Protein AF-A0A2G6LGW5-F1 (afdb_monomer_lite)

Sequence (133 aa):
MPYITSMFMPRAMDDRPQIVPEGYSNLSLTGQFVEMHNDVVFTVETSVRTARIAVCQLLDFNKQVPDIVPTQYDIRHLLRAGNAMNDGNGFIGEGLLRKLLAGTYYENILPPRDEADENKADSFHQFTQQISK

Secondary structure (DSSP, 8-state):
-TTTTGGGS---TTSS-BSS-TT-SS----STTSB-SS--SSSHHHHHHHHHHHHHHHTT-S-PPP-S--GGG-HHHHHHHHHHTTTTS--TTHHHHHHHHTTSGGGGGSPP--HHHHHHHHHHHHHHHHHT-

Radius of gyration: 24.08 Å; chains: 1; bounding box: 57×39×62 Å

Foldseek 3Di:
DVCLCVLVPDDDPPQAAAQQHPPDLDDGDAASRHDDPPDHHPDPVRRVQSVVVNCCVNVVPPDDRDDPDVLVPDLLSVQVVQCVVVVNLGHPCLVVVCVVCPPHPCNVSHDDHDPVNVVVVVVVVVVVVVVVD

pLDDT: mean 88.3, std 12.96, range [44.94, 98.06]

Structure (mmCIF, N/CA/C/O backbone):
data_AF-A0A2G6LGW5-F1
#
_entry.id   AF-A0A2G6LGW5-F1
#
loop_
_atom_site.group_PDB
_atom_site.id
_atom_site.type_symbol
_atom_site.label_atom_id
_atom_site.label_alt_id
_atom_site.label_comp_id
_atom_site.label_asym_id
_atom_site.label_entity_id
_atom_site.label_seq_id
_atom_site.pdbx_PDB_ins_code
_atom_site.Cartn_x
_atom_site.Cartn_y
_atom_site.Cartn_z
_atom_site.occupancy
_atom_site.B_iso_or_equiv
_atom_site.auth_seq_id
_atom_site.auth_comp_id
_atom_site.auth_asym_id
_atom_site.auth_atom_id
_atom_site.pdbx_PDB_model_num
ATOM 1 N N . MET A 1 1 ? 18.348 18.058 -3.227 1.00 90.88 1 MET A N 1
ATOM 2 C CA . MET A 1 1 ? 17.907 17.050 -4.218 1.00 90.88 1 MET A CA 1
ATOM 3 C C . MET A 1 1 ? 16.697 17.605 -4.962 1.00 90.88 1 MET A C 1
ATOM 5 O O . MET A 1 1 ? 15.663 17.745 -4.323 1.00 90.88 1 MET A O 1
ATOM 9 N N . PRO A 1 2 ? 16.804 17.969 -6.251 1.00 96.75 2 PRO A N 1
ATOM 10 C CA . PRO A 1 2 ? 15.723 18.655 -6.975 1.00 96.75 2 PRO A CA 1
ATOM 11 C C . PRO A 1 2 ? 14.477 17.790 -7.246 1.00 96.75 2 PRO A C 1
ATOM 13 O O . PRO A 1 2 ? 13.400 18.339 -7.430 1.00 96.75 2 PRO A O 1
ATOM 16 N N . TYR A 1 3 ? 14.597 16.456 -7.228 1.00 97.31 3 TYR A N 1
ATOM 17 C CA . TYR A 1 3 ? 13.516 15.522 -7.591 1.00 97.31 3 TYR A CA 1
ATOM 18 C C . TYR A 1 3 ? 13.097 14.580 -6.457 1.00 97.31 3 TYR A C 1
ATOM 20 O O . TYR A 1 3 ? 12.533 13.523 -6.707 1.00 97.31 3 TYR A O 1
ATOM 28 N N . ILE A 1 4 ? 13.386 14.916 -5.199 1.00 97.75 4 ILE A N 1
ATOM 29 C CA . ILE A 1 4 ? 13.140 13.987 -4.083 1.00 97.75 4 ILE A CA 1
ATOM 30 C C . ILE A 1 4 ? 11.653 13.629 -3.906 1.00 97.75 4 ILE A C 1
ATOM 32 O O . ILE A 1 4 ? 11.339 12.507 -3.533 1.00 97.75 4 ILE A O 1
ATOM 36 N N . THR A 1 5 ? 10.735 14.544 -4.224 1.00 97.75 5 THR A N 1
ATOM 37 C CA . THR A 1 5 ? 9.277 14.347 -4.121 1.00 97.75 5 THR A CA 1
ATOM 38 C C . THR A 1 5 ? 8.595 14.107 -5.468 1.00 97.75 5 THR A C 1
ATOM 40 O O . THR A 1 5 ? 7.369 14.046 -5.521 1.00 97.75 5 THR A O 1
ATOM 43 N N . SER A 1 6 ? 9.340 13.957 -6.571 1.00 98.06 6 SER A N 1
ATOM 44 C CA . SER A 1 6 ? 8.735 13.879 -7.913 1.00 98.06 6 SER A CA 1
ATOM 45 C C . SER A 1 6 ? 7.792 12.681 -8.083 1.00 98.06 6 SER A C 1
ATOM 47 O O . SER A 1 6 ? 6.812 12.769 -8.814 1.00 98.06 6 SER A O 1
ATOM 49 N N . MET A 1 7 ? 8.020 11.588 -7.353 1.00 96.75 7 MET A N 1
ATOM 50 C CA . MET A 1 7 ? 7.144 10.409 -7.340 1.00 96.75 7 MET A CA 1
ATOM 51 C C . MET A 1 7 ? 5.763 10.639 -6.696 1.00 96.75 7 MET A C 1
ATOM 53 O O . MET A 1 7 ? 4.888 9.787 -6.842 1.00 96.75 7 MET A O 1
ATOM 57 N N . PHE A 1 8 ? 5.553 11.763 -6.003 1.00 97.69 8 PHE A N 1
ATOM 58 C CA . PHE A 1 8 ? 4.268 12.152 -5.404 1.00 97.69 8 PHE A CA 1
ATOM 59 C C . PHE A 1 8 ? 3.514 13.217 -6.205 1.00 97.69 8 PHE A C 1
ATOM 61 O O . PHE A 1 8 ? 2.460 13.675 -5.767 1.00 97.69 8 PHE A O 1
ATOM 68 N N . MET A 1 9 ? 4.033 13.629 -7.363 1.00 97.94 9 MET A N 1
ATOM 69 C CA . MET A 1 9 ? 3.300 14.544 -8.234 1.00 97.94 9 MET A CA 1
ATOM 70 C C . MET A 1 9 ? 1.969 13.912 -8.676 1.00 97.94 9 MET A C 1
ATOM 72 O O . MET A 1 9 ? 1.917 12.690 -8.865 1.00 97.94 9 MET A O 1
ATOM 76 N N . PRO A 1 10 ? 0.900 14.718 -8.844 1.00 97.81 10 PRO A N 1
ATOM 77 C CA . PRO A 1 10 ? -0.354 14.246 -9.417 1.00 97.81 10 PRO A CA 1
ATOM 78 C C . PRO A 1 10 ? -0.103 13.511 -10.731 1.00 97.81 10 PRO A C 1
ATOM 80 O O . PRO A 1 10 ? 0.747 13.926 -11.518 1.00 97.81 10 PRO A O 1
ATOM 83 N N . ARG A 1 11 ? -0.843 12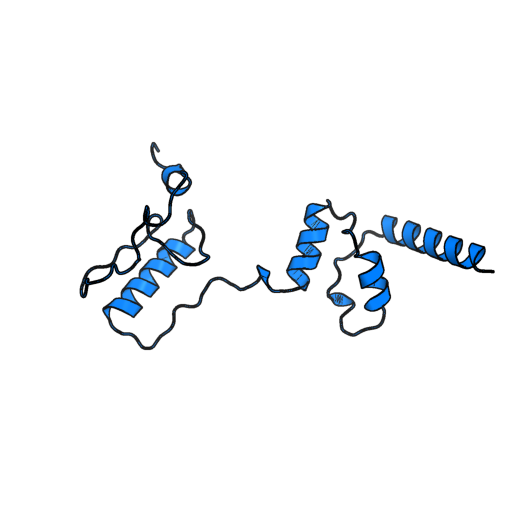.425 -10.944 1.00 97.00 11 ARG A N 1
ATOM 84 C CA . ARG A 1 11 ? -0.707 11.567 -12.119 1.00 97.00 11 ARG A CA 1
ATOM 85 C C . ARG A 1 11 ? -2.076 11.160 -12.650 1.00 97.00 11 ARG A C 1
ATOM 87 O O . ARG A 1 11 ? -3.017 11.017 -11.866 1.00 97.00 11 ARG A O 1
ATOM 94 N N . ALA A 1 12 ? -2.168 10.954 -13.952 1.00 96.94 12 ALA A N 1
ATOM 95 C CA . ALA A 1 12 ? -3.270 10.279 -14.617 1.00 96.94 12 ALA A CA 1
ATOM 96 C C . ALA A 1 12 ? -2.979 8.774 -14.756 1.00 96.94 12 ALA A C 1
ATOM 98 O O . ALA A 1 12 ? -1.876 8.303 -14.461 1.00 96.94 12 ALA A O 1
ATOM 99 N N . MET A 1 13 ? -3.981 8.008 -15.200 1.00 94.25 13 MET A N 1
ATOM 100 C CA . MET A 1 13 ? -3.710 6.655 -15.690 1.00 94.25 13 MET A CA 1
ATOM 101 C C . MET A 1 13 ? -2.743 6.741 -16.877 1.00 94.25 13 MET A C 1
ATOM 103 O O . MET A 1 13 ? -2.800 7.699 -17.643 1.00 94.25 13 MET A O 1
ATOM 107 N N . ASP A 1 14 ? -1.845 5.765 -16.986 1.00 93.19 14 ASP A N 1
ATOM 108 C CA . ASP A 1 14 ? -0.814 5.650 -18.031 1.00 93.19 14 ASP A CA 1
ATOM 109 C C . ASP A 1 14 ? 0.347 6.664 -17.987 1.00 93.19 14 ASP A C 1
ATOM 111 O O . ASP A 1 14 ? 1.309 6.515 -18.740 1.00 93.19 14 ASP A O 1
ATOM 115 N N . ASP A 1 15 ? 0.366 7.614 -17.042 1.00 97.06 15 ASP A N 1
ATOM 116 C CA . ASP A 1 15 ? 1.553 8.460 -16.787 1.00 97.06 15 ASP A CA 1
ATOM 117 C C . ASP A 1 15 ? 2.777 7.639 -16.339 1.00 97.06 15 ASP A C 1
ATOM 119 O O . ASP A 1 15 ? 3.922 8.095 -16.413 1.00 97.06 15 ASP A O 1
ATOM 123 N N . ARG A 1 16 ? 2.536 6.423 -15.837 1.00 97.44 16 ARG A N 1
ATOM 124 C CA . ARG A 1 16 ? 3.559 5.446 -15.473 1.00 97.44 16 ARG A CA 1
ATOM 125 C C . ARG A 1 16 ? 3.403 4.205 -16.346 1.00 97.44 16 ARG A C 1
ATOM 127 O O . ARG A 1 16 ? 2.300 3.670 -16.438 1.00 97.44 16 ARG A O 1
ATOM 134 N N . PRO A 1 17 ? 4.488 3.706 -16.955 1.00 96.44 17 PRO A N 1
ATOM 135 C CA . PRO A 1 17 ? 4.430 2.485 -17.739 1.00 96.44 17 PRO A CA 1
ATOM 136 C C . PRO A 1 17 ? 4.267 1.258 -16.838 1.00 96.44 17 PRO A C 1
ATOM 138 O O . PRO A 1 17 ? 4.721 1.240 -15.691 1.00 96.44 17 PRO A O 1
ATOM 141 N N . GLN A 1 18 ? 3.681 0.200 -17.392 1.00 96.12 18 GLN A N 1
ATOM 142 C CA . GLN A 1 18 ? 3.688 -1.126 -16.776 1.00 96.12 18 GLN A CA 1
ATOM 143 C C . GLN A 1 18 ? 5.127 -1.645 -16.611 1.00 96.12 18 GLN A C 1
ATOM 145 O O . GLN A 1 18 ? 6.037 -1.246 -17.341 1.00 96.12 18 GLN A O 1
ATOM 150 N N . ILE A 1 19 ? 5.325 -2.568 -15.666 1.00 96.12 19 ILE A N 1
ATOM 151 C CA . ILE A 1 19 ? 6.639 -3.172 -15.376 1.00 96.12 19 ILE A CA 1
ATOM 152 C C . ILE A 1 19 ? 7.222 -3.854 -16.621 1.00 96.12 19 ILE A C 1
ATOM 154 O O . ILE A 1 19 ? 8.385 -3.640 -16.958 1.00 96.12 19 ILE A O 1
ATOM 158 N N . VAL A 1 20 ? 6.407 -4.628 -17.337 1.00 95.69 20 VAL A N 1
ATOM 159 C CA . VAL A 1 20 ? 6.707 -5.124 -18.685 1.00 95.69 20 VAL A CA 1
ATOM 160 C C . VAL A 1 20 ? 5.629 -4.564 -19.612 1.00 95.69 20 VAL A C 1
ATOM 162 O O . VAL A 1 20 ? 4.490 -5.030 -19.556 1.00 95.69 20 VAL A O 1
ATOM 165 N N . PRO A 1 21 ? 5.933 -3.523 -20.407 1.00 94.62 21 PRO A N 1
ATOM 166 C CA . PRO A 1 21 ? 4.961 -2.957 -21.332 1.00 94.62 21 PRO A CA 1
ATOM 167 C C . PRO A 1 21 ? 4.529 -3.973 -22.396 1.00 94.62 21 PRO A C 1
ATOM 169 O O . PRO A 1 21 ? 5.286 -4.871 -22.771 1.00 94.62 21 PRO A O 1
ATOM 172 N N . GLU A 1 22 ? 3.309 -3.817 -22.906 1.00 92.88 22 GLU A N 1
ATOM 173 C CA . GLU A 1 22 ? 2.753 -4.722 -23.911 1.00 92.88 22 GLU A CA 1
ATOM 174 C C . GLU A 1 22 ? 3.631 -4.768 -25.175 1.00 92.88 22 GLU A C 1
ATOM 176 O O . GLU A 1 22 ? 4.099 -3.741 -25.669 1.00 92.88 22 GLU A O 1
ATOM 181 N N . GLY A 1 23 ? 3.883 -5.976 -25.686 1.00 92.50 23 GLY A N 1
ATOM 182 C CA . GLY A 1 23 ? 4.704 -6.206 -26.879 1.00 92.50 23 GLY A CA 1
ATOM 183 C C . GLY A 1 23 ? 6.213 -6.326 -26.632 1.00 92.50 23 GLY A C 1
ATOM 184 O O . GLY A 1 23 ? 6.944 -6.664 -27.563 1.00 92.50 23 GLY A O 1
ATOM 185 N N . TYR A 1 24 ? 6.696 -6.111 -25.405 1.00 93.50 24 TYR A N 1
ATOM 186 C CA . TYR A 1 24 ? 8.114 -6.265 -25.074 1.00 93.50 24 TYR A CA 1
ATOM 187 C C . TYR A 1 24 ? 8.411 -7.652 -24.501 1.00 93.50 24 TYR A C 1
ATOM 189 O O . TYR A 1 24 ? 7.867 -8.046 -23.476 1.00 93.50 24 TYR A O 1
ATOM 197 N N . SER A 1 25 ? 9.327 -8.382 -25.144 1.00 93.12 25 SER A N 1
ATOM 198 C CA . SER A 1 25 ? 9.743 -9.729 -24.718 1.00 93.12 25 SER A CA 1
ATOM 199 C C . SER A 1 25 ? 11.078 -9.759 -23.966 1.00 93.12 25 SER A C 1
ATOM 201 O O . SER A 1 25 ? 11.481 -10.802 -23.464 1.00 93.12 25 SER A O 1
ATOM 203 N N . ASN A 1 26 ? 11.810 -8.644 -23.934 1.00 95.31 26 ASN A N 1
ATOM 204 C CA . ASN A 1 26 ? 13.167 -8.565 -23.384 1.00 95.31 26 ASN A CA 1
ATOM 205 C C . ASN A 1 26 ? 13.471 -7.235 -22.670 1.00 95.31 26 ASN A C 1
ATOM 207 O O . ASN A 1 26 ? 14.635 -6.944 -22.394 1.00 95.31 26 ASN A O 1
ATOM 211 N N . LEU A 1 27 ? 12.449 -6.422 -22.393 1.00 96.69 27 LEU A N 1
ATOM 212 C CA . LEU A 1 27 ? 12.579 -5.141 -21.703 1.00 96.69 27 LEU A CA 1
ATOM 213 C C . LEU A 1 27 ? 11.604 -5.082 -20.528 1.00 96.69 27 LEU A C 1
ATOM 215 O O . LEU A 1 27 ? 10.423 -5.379 -20.680 1.00 96.69 27 LEU A O 1
ATOM 219 N N . SER A 1 28 ? 12.100 -4.623 -19.382 1.00 97.06 28 SER A N 1
ATOM 220 C CA . SER A 1 28 ? 11.292 -4.287 -18.211 1.00 97.06 28 SER A CA 1
ATOM 221 C C . SER A 1 28 ? 11.747 -2.971 -17.596 1.00 97.06 28 SER A C 1
ATOM 223 O O . SER A 1 28 ? 12.944 -2.670 -17.581 1.00 97.06 28 SER A O 1
ATOM 225 N N . LEU A 1 29 ? 10.808 -2.237 -17.014 1.00 97.56 29 LEU A N 1
ATOM 226 C CA . LEU A 1 29 ? 11.040 -1.032 -16.230 1.00 97.56 29 LEU A CA 1
ATOM 227 C C . LEU A 1 29 ? 10.776 -1.344 -14.752 1.00 97.56 29 LEU A C 1
ATOM 229 O O . LEU A 1 29 ? 9.833 -2.054 -14.412 1.00 97.56 29 LEU A O 1
ATOM 233 N N . THR A 1 30 ? 11.601 -0.813 -13.851 1.00 97.25 30 THR A N 1
ATOM 234 C CA . THR A 1 30 ? 11.500 -1.083 -12.405 1.00 97.25 30 THR A CA 1
ATOM 235 C C . THR A 1 30 ? 11.732 0.181 -11.588 1.00 97.25 30 THR A C 1
ATOM 237 O O . THR A 1 30 ? 12.384 1.113 -12.061 1.00 97.25 30 THR A O 1
ATOM 240 N N . GLY A 1 31 ? 11.278 0.195 -10.335 1.00 96.69 31 GLY A N 1
ATOM 241 C CA . GLY A 1 31 ? 11.494 1.301 -9.402 1.00 96.69 31 GLY A CA 1
ATOM 242 C C . GLY A 1 31 ? 10.212 2.062 -9.071 1.00 96.69 31 GLY A C 1
ATOM 243 O O . GLY A 1 31 ? 9.137 1.485 -9.000 1.00 96.69 31 GLY A O 1
ATOM 244 N N . GLN A 1 32 ? 10.334 3.367 -8.822 1.00 97.62 32 GLN A N 1
ATOM 245 C CA . GLN A 1 32 ? 9.266 4.189 -8.224 1.00 97.62 32 GLN A CA 1
ATOM 246 C C . GLN A 1 32 ? 8.334 4.860 -9.250 1.00 97.62 32 GLN A C 1
ATOM 248 O O . GLN A 1 32 ? 7.352 5.494 -8.876 1.00 97.62 32 GLN A O 1
ATOM 253 N N . PHE A 1 33 ? 8.654 4.760 -10.540 1.00 97.38 33 PHE A N 1
ATOM 254 C CA . PHE A 1 33 ? 7.930 5.433 -11.625 1.00 97.38 33 PHE A CA 1
ATOM 255 C C . PHE A 1 33 ? 7.226 4.457 -12.567 1.00 97.38 33 PHE A C 1
ATOM 257 O O . PHE A 1 33 ? 6.837 4.847 -13.659 1.00 97.38 33 PHE A O 1
ATOM 264 N N . VAL A 1 34 ? 7.065 3.202 -12.151 1.00 97.19 34 VAL A N 1
ATOM 265 C CA . VAL A 1 34 ? 6.297 2.195 -12.887 1.00 97.19 34 VAL A CA 1
ATOM 266 C C . VAL A 1 34 ? 4.961 1.954 -12.203 1.00 97.19 34 VAL A C 1
ATOM 268 O O . VAL A 1 34 ? 4.815 2.213 -11.004 1.00 97.19 34 VAL A O 1
ATOM 271 N N . GLU A 1 35 ? 3.982 1.504 -12.975 1.00 95.75 35 GLU A N 1
ATOM 272 C CA . GLU A 1 35 ? 2.648 1.211 -12.474 1.00 95.75 35 GLU A CA 1
ATOM 273 C C . GLU A 1 35 ? 2.625 -0.163 -11.797 1.00 95.75 35 GLU A C 1
ATOM 275 O O . GLU A 1 35 ? 3.183 -1.143 -12.296 1.00 95.75 35 GLU A O 1
ATOM 280 N N . MET A 1 36 ? 1.989 -0.217 -10.630 1.00 90.56 36 MET A N 1
ATOM 281 C CA . MET A 1 36 ? 1.832 -1.416 -9.816 1.00 90.56 36 MET A CA 1
ATOM 282 C C . MET A 1 36 ? 0.471 -1.343 -9.129 1.00 90.56 36 MET A C 1
ATOM 284 O O . MET A 1 36 ? 0.102 -0.305 -8.582 1.00 90.56 36 MET A O 1
ATOM 288 N N . HIS A 1 37 ? -0.271 -2.448 -9.135 1.00 85.12 37 HIS A N 1
ATOM 289 C CA . HIS A 1 37 ? -1.563 -2.508 -8.464 1.00 85.12 37 HIS A CA 1
ATOM 290 C C . HIS A 1 37 ? -1.383 -2.431 -6.939 1.00 85.12 37 HIS A C 1
ATOM 292 O O . HIS A 1 37 ? -0.524 -3.118 -6.393 1.00 85.12 37 HIS A O 1
ATOM 298 N N . ASN A 1 38 ? -2.186 -1.595 -6.271 1.00 85.62 38 ASN A N 1
ATOM 299 C CA . ASN A 1 38 ? -2.269 -1.416 -4.810 1.00 85.62 38 ASN A CA 1
ATOM 300 C C . ASN A 1 38 ? -0.982 -1.021 -4.056 1.00 85.62 38 ASN A C 1
ATOM 302 O O . ASN A 1 38 ? -1.040 -0.825 -2.843 1.00 85.62 38 ASN A O 1
ATOM 306 N N . ASP A 1 39 ? 0.163 -0.879 -4.725 1.00 90.38 39 ASP A N 1
ATOM 307 C CA . ASP A 1 39 ? 1.427 -0.545 -4.069 1.00 90.38 39 ASP A CA 1
ATOM 308 C C . ASP A 1 39 ? 1.623 0.971 -3.910 1.00 90.38 39 ASP A C 1
ATOM 310 O O . ASP A 1 39 ? 1.100 1.793 -4.670 1.00 90.38 39 ASP A O 1
ATOM 314 N N . VAL A 1 40 ? 2.425 1.342 -2.916 1.00 94.38 40 VAL A N 1
ATOM 315 C CA . VAL A 1 40 ? 2.859 2.721 -2.672 1.00 94.38 40 VAL A CA 1
ATOM 316 C C . VAL A 1 40 ? 4.224 2.964 -3.312 1.00 94.38 40 VAL A C 1
ATOM 318 O O . VAL A 1 40 ? 4.890 2.038 -3.757 1.00 94.38 40 VAL A O 1
ATOM 321 N N . VAL A 1 41 ? 4.661 4.219 -3.371 1.00 96.31 41 VAL A N 1
ATOM 322 C CA . VAL A 1 41 ? 6.031 4.591 -3.769 1.00 96.31 41 VAL A CA 1
ATOM 323 C C . VAL A 1 41 ? 6.762 5.223 -2.591 1.00 96.31 41 VAL A C 1
ATOM 325 O O . VAL A 1 41 ? 6.181 5.385 -1.522 1.00 96.31 41 VAL A O 1
ATOM 328 N N . PHE A 1 42 ? 8.026 5.597 -2.779 1.00 97.19 42 PHE A N 1
ATOM 329 C CA . PHE A 1 42 ? 8.917 6.086 -1.718 1.00 97.19 42 PHE A CA 1
ATOM 330 C C . PHE A 1 42 ? 9.341 4.976 -0.747 1.00 97.19 42 PHE A C 1
ATOM 332 O O . PHE A 1 42 ? 9.732 5.236 0.386 1.00 97.19 42 PHE A O 1
ATOM 339 N N . THR A 1 43 ? 9.301 3.714 -1.177 1.00 96.50 43 THR A N 1
ATOM 340 C CA . THR A 1 43 ? 9.718 2.591 -0.332 1.00 96.50 43 THR A CA 1
ATOM 341 C C . THR A 1 43 ? 10.718 1.696 -1.048 1.00 96.50 43 THR A C 1
ATOM 343 O O . THR A 1 43 ? 10.715 1.556 -2.273 1.00 96.50 43 THR A O 1
ATOM 346 N N . VAL A 1 44 ? 11.586 1.057 -0.264 1.00 96.88 44 VAL A N 1
ATOM 347 C CA . VAL A 1 44 ? 12.472 0.002 -0.773 1.00 96.88 44 VAL A CA 1
ATOM 348 C C . VAL A 1 44 ? 11.653 -1.199 -1.255 1.00 96.88 44 VAL A C 1
ATOM 350 O O . VAL A 1 44 ? 12.033 -1.848 -2.228 1.00 96.88 44 VAL A O 1
ATOM 353 N N . GLU A 1 45 ? 10.512 -1.463 -0.613 1.00 95.19 45 GLU A N 1
ATOM 354 C CA . GLU A 1 45 ? 9.609 -2.564 -0.947 1.00 95.19 45 GLU A CA 1
ATOM 355 C C . GLU A 1 45 ? 9.148 -2.493 -2.406 1.00 95.19 45 GLU A C 1
ATOM 357 O O . GLU A 1 45 ? 9.315 -3.472 -3.132 1.00 95.19 45 GLU A O 1
ATOM 362 N N . THR A 1 46 ? 8.698 -1.326 -2.871 1.00 95.44 46 THR A N 1
ATOM 363 C CA . THR A 1 46 ? 8.265 -1.106 -4.262 1.00 95.44 46 THR A CA 1
ATOM 364 C C . THR A 1 46 ? 9.382 -1.405 -5.265 1.00 95.44 46 THR A C 1
ATOM 366 O O . THR A 1 46 ? 9.165 -2.060 -6.287 1.00 95.44 46 THR A O 1
ATOM 369 N N . SER A 1 47 ? 10.618 -0.980 -4.970 1.00 96.44 47 SER A N 1
ATOM 370 C CA . SER A 1 47 ? 11.775 -1.257 -5.836 1.00 96.44 47 SER A CA 1
ATOM 371 C C . SER A 1 47 ? 12.051 -2.757 -5.942 1.00 96.44 47 SER A C 1
ATOM 373 O O . SER A 1 47 ? 12.312 -3.270 -7.028 1.00 96.44 47 SER A O 1
ATOM 375 N N . VAL A 1 48 ? 11.970 -3.480 -4.823 1.00 96.12 48 VAL A N 1
ATOM 376 C CA . VAL A 1 48 ? 12.192 -4.932 -4.805 1.00 96.12 48 VAL A CA 1
ATOM 377 C C . VAL A 1 48 ? 11.033 -5.672 -5.477 1.00 96.12 48 VAL A C 1
ATOM 379 O O . VAL A 1 48 ? 11.266 -6.615 -6.235 1.00 96.12 48 VAL A O 1
ATOM 382 N N . ARG A 1 49 ? 9.785 -5.255 -5.236 1.00 95.38 49 ARG A N 1
ATOM 383 C CA . ARG A 1 49 ? 8.587 -5.875 -5.817 1.00 95.38 49 ARG A CA 1
ATOM 384 C C . ARG A 1 49 ? 8.578 -5.741 -7.338 1.00 95.38 49 ARG A C 1
ATOM 386 O O . ARG A 1 49 ? 8.440 -6.754 -8.023 1.00 95.38 49 ARG A O 1
ATOM 393 N N . THR A 1 50 ? 8.811 -4.540 -7.864 1.00 96.06 50 THR A N 1
ATOM 394 C CA . THR A 1 50 ? 8.853 -4.293 -9.317 1.00 96.06 50 THR A CA 1
ATOM 395 C C . THR A 1 50 ? 9.964 -5.093 -10.001 1.00 96.06 50 THR A C 1
ATOM 397 O O . THR A 1 50 ? 9.720 -5.712 -11.035 1.00 96.06 50 THR A O 1
ATOM 400 N N . ALA A 1 51 ? 11.146 -5.199 -9.382 1.00 95.94 51 ALA A N 1
ATOM 401 C CA . ALA A 1 51 ? 12.227 -6.051 -9.881 1.00 95.94 51 ALA A CA 1
ATOM 402 C C . ALA A 1 51 ? 11.854 -7.543 -9.907 1.00 95.94 51 ALA A C 1
ATOM 404 O O . ALA A 1 51 ? 12.143 -8.242 -10.878 1.00 95.94 51 ALA A O 1
ATOM 405 N N . ARG A 1 52 ? 11.182 -8.049 -8.864 1.00 95.44 52 ARG A N 1
ATOM 406 C CA . ARG A 1 52 ? 10.727 -9.449 -8.829 1.00 95.44 52 ARG A CA 1
ATOM 407 C C . ARG A 1 52 ? 9.704 -9.744 -9.920 1.00 95.44 52 ARG A C 1
ATOM 409 O O . ARG A 1 52 ? 9.798 -10.790 -10.550 1.00 95.44 52 ARG A O 1
ATOM 416 N N . ILE A 1 53 ? 8.753 -8.840 -10.142 1.00 94.56 53 ILE A N 1
ATOM 417 C CA . ILE A 1 53 ? 7.727 -9.005 -11.179 1.00 94.56 53 ILE A CA 1
ATOM 418 C C . ILE A 1 53 ? 8.364 -8.995 -12.564 1.00 94.56 53 ILE A C 1
ATOM 420 O O . ILE A 1 53 ? 8.075 -9.893 -13.345 1.00 94.56 53 ILE A O 1
ATOM 424 N N . ALA A 1 54 ? 9.284 -8.064 -12.830 1.00 95.19 54 ALA A N 1
ATOM 425 C CA . ALA A 1 54 ? 10.024 -8.008 -14.087 1.00 95.19 54 ALA A CA 1
ATOM 426 C C . ALA A 1 54 ? 10.717 -9.341 -14.412 1.00 95.19 54 ALA A C 1
ATOM 428 O O . ALA A 1 54 ? 10.545 -9.887 -15.499 1.00 95.19 54 ALA A O 1
ATOM 429 N N . VAL A 1 55 ? 11.450 -9.904 -13.446 1.00 94.81 55 VAL A N 1
ATOM 430 C CA . VAL A 1 55 ? 12.134 -11.197 -13.607 1.00 94.81 55 VAL A CA 1
ATOM 431 C C . VAL A 1 55 ? 11.133 -12.335 -13.809 1.00 94.81 55 VAL A C 1
ATOM 433 O O . VAL A 1 55 ? 11.339 -13.176 -14.681 1.00 94.81 55 VAL A O 1
ATOM 436 N N . CYS A 1 56 ? 10.051 -12.372 -13.025 1.00 94.06 56 CYS A N 1
ATOM 437 C CA . CYS A 1 56 ? 9.037 -13.417 -13.144 1.00 94.06 56 CYS A CA 1
ATOM 438 C C . CYS A 1 56 ? 8.299 -13.376 -14.489 1.00 94.06 56 CYS A C 1
ATOM 440 O O . CYS A 1 56 ? 8.066 -14.434 -15.063 1.00 94.06 56 CYS A O 1
ATOM 442 N N . GLN A 1 57 ? 7.974 -12.184 -14.995 1.00 92.81 57 GLN A N 1
ATOM 443 C CA . GLN A 1 57 ? 7.277 -11.997 -16.268 1.00 92.81 57 GLN A CA 1
ATOM 444 C C . GLN A 1 57 ? 8.179 -12.284 -17.474 1.00 92.81 57 GLN A C 1
ATOM 446 O O . GLN A 1 57 ? 7.766 -13.008 -18.372 1.00 92.81 57 GLN A O 1
ATOM 451 N N . LEU A 1 58 ? 9.412 -11.762 -17.500 1.00 94.44 58 LEU A N 1
ATOM 452 C CA . LEU A 1 58 ? 10.303 -11.927 -18.657 1.00 94.44 58 LEU A CA 1
ATOM 453 C C . LEU A 1 58 ? 10.854 -13.349 -18.813 1.00 94.44 58 LEU A C 1
ATOM 455 O O . LEU A 1 58 ? 11.151 -13.767 -19.928 1.00 94.44 58 LEU A O 1
ATOM 459 N N . LEU A 1 59 ? 11.029 -14.082 -17.710 1.00 94.19 59 LEU A N 1
ATOM 460 C CA . LEU A 1 59 ? 11.577 -15.444 -17.729 1.00 94.19 59 LEU A CA 1
ATOM 461 C C . LEU A 1 59 ? 10.505 -16.533 -17.640 1.00 94.19 59 LEU A C 1
ATOM 463 O O . LEU A 1 59 ? 10.860 -17.704 -17.528 1.00 94.19 59 LEU A O 1
ATOM 467 N N . ASP A 1 60 ? 9.224 -16.153 -17.657 1.00 89.25 60 ASP A N 1
ATOM 468 C CA . ASP A 1 60 ? 8.084 -17.064 -17.513 1.00 89.25 60 ASP A CA 1
ATOM 469 C C . ASP A 1 60 ? 8.238 -18.011 -16.303 1.00 89.25 60 ASP A C 1
ATOM 471 O O . ASP A 1 60 ? 8.068 -19.232 -16.366 1.00 89.25 60 ASP A O 1
ATOM 475 N N . PHE A 1 61 ? 8.642 -17.446 -15.158 1.00 89.00 61 PHE A N 1
ATOM 476 C CA . PHE A 1 61 ? 8.771 -18.227 -13.933 1.00 89.00 61 PHE A CA 1
ATOM 477 C C . PHE A 1 61 ? 7.387 -18.558 -13.375 1.00 89.00 61 PHE A C 1
ATOM 479 O O . PHE A 1 61 ? 6.598 -17.665 -13.073 1.00 89.00 61 PHE A O 1
ATOM 486 N N . ASN A 1 62 ? 7.153 -19.833 -13.059 1.00 85.56 62 ASN A N 1
ATOM 487 C CA . ASN A 1 62 ? 5.934 -20.306 -12.391 1.00 85.56 62 ASN A CA 1
ATOM 488 C C . ASN A 1 62 ? 5.888 -19.954 -10.884 1.00 85.56 62 ASN A C 1
ATOM 490 O O . ASN A 1 62 ? 5.551 -20.778 -10.032 1.00 85.56 62 ASN A O 1
ATOM 494 N N . LYS A 1 63 ? 6.302 -18.737 -10.519 1.00 88.62 63 LYS A N 1
ATOM 495 C CA . LYS A 1 63 ? 6.280 -18.231 -9.147 1.00 88.62 63 LYS A CA 1
ATOM 496 C C . LYS A 1 63 ? 5.559 -16.898 -9.115 1.00 88.62 63 LYS A C 1
ATOM 498 O O . LYS A 1 63 ? 6.025 -15.915 -9.681 1.00 88.62 63 LYS A O 1
ATOM 503 N N . GLN A 1 64 ? 4.458 -16.859 -8.377 1.00 85.50 64 GLN A N 1
ATOM 504 C CA . GLN A 1 64 ? 3.719 -15.625 -8.161 1.00 85.50 64 GLN A CA 1
ATOM 505 C C . GLN A 1 64 ? 4.468 -14.717 -7.181 1.00 85.50 64 GLN A C 1
ATOM 507 O O . GLN A 1 64 ? 4.997 -15.157 -6.151 1.00 85.50 64 GLN A O 1
ATOM 512 N N . VAL A 1 65 ? 4.524 -13.431 -7.514 1.00 89.38 65 VAL A N 1
ATOM 513 C CA . VAL A 1 65 ? 4.955 -12.397 -6.576 1.00 89.38 65 VAL A CA 1
ATOM 514 C C . VAL A 1 65 ? 3.749 -12.064 -5.697 1.00 89.38 65 VAL A C 1
ATOM 516 O O . VAL A 1 65 ? 2.691 -11.765 -6.246 1.00 89.38 65 VAL A O 1
ATOM 519 N N . PRO A 1 66 ? 3.866 -12.156 -4.361 1.00 87.25 66 PRO A N 1
ATOM 520 C CA . PRO A 1 66 ? 2.754 -11.832 -3.480 1.00 87.25 66 PRO A CA 1
ATOM 521 C C . PRO A 1 66 ? 2.391 -10.349 -3.604 1.00 87.25 66 PRO A C 1
ATOM 523 O O . PRO A 1 66 ? 3.276 -9.492 -3.723 1.00 87.25 66 PRO A O 1
ATOM 526 N N . ASP A 1 67 ? 1.090 -10.076 -3.547 1.00 87.88 67 ASP A N 1
ATOM 527 C CA . ASP A 1 67 ? 0.551 -8.719 -3.475 1.00 87.88 67 ASP A CA 1
ATOM 528 C C . ASP A 1 67 ? 0.874 -8.066 -2.112 1.00 87.88 67 ASP A C 1
ATOM 530 O O . ASP A 1 67 ? 1.540 -8.660 -1.250 1.00 87.88 67 ASP A O 1
ATOM 534 N N . ILE A 1 68 ? 0.438 -6.823 -1.916 1.00 90.69 68 ILE A N 1
ATOM 535 C CA . ILE A 1 68 ? 0.495 -6.139 -0.625 1.00 90.69 68 ILE A CA 1
ATOM 536 C C . ILE A 1 68 ? -0.230 -6.944 0.461 1.00 90.69 68 ILE A C 1
ATOM 538 O O . ILE A 1 68 ? -1.164 -7.707 0.202 1.00 90.69 68 ILE A O 1
ATOM 542 N N . VAL A 1 69 ? 0.195 -6.768 1.712 1.00 91.00 69 VAL A N 1
ATOM 543 C CA . VAL A 1 69 ? -0.466 -7.436 2.837 1.00 91.00 69 VAL A CA 1
ATOM 544 C C . VAL A 1 69 ? -1.924 -6.950 2.907 1.00 91.00 69 VAL A C 1
ATOM 546 O O . VAL A 1 69 ? -2.145 -5.741 2.985 1.00 91.00 69 VAL A O 1
ATOM 549 N N . PRO A 1 70 ? -2.930 -7.848 2.926 1.00 93.62 70 PRO A N 1
ATOM 550 C CA . PRO A 1 70 ? -4.349 -7.483 2.869 1.00 93.62 70 PRO A CA 1
ATOM 551 C C . PRO A 1 70 ? -4.890 -6.957 4.214 1.00 93.62 70 PRO A C 1
ATOM 553 O O . PRO A 1 70 ? -6.006 -7.284 4.616 1.00 93.62 70 PRO A O 1
ATOM 556 N N . THR A 1 71 ? -4.114 -6.142 4.935 1.00 93.56 71 THR A N 1
ATOM 557 C CA . THR A 1 71 ? -4.482 -5.599 6.256 1.00 93.56 71 THR A CA 1
ATOM 558 C C . THR A 1 71 ? -5.736 -4.734 6.205 1.00 93.56 71 THR A C 1
ATOM 560 O O . THR A 1 71 ? -6.509 -4.736 7.158 1.00 93.56 71 THR A O 1
ATOM 563 N N . GLN A 1 72 ? -5.984 -4.060 5.078 1.00 93.50 72 GLN A N 1
ATOM 564 C CA . GLN A 1 72 ? -7.191 -3.259 4.852 1.00 93.50 72 GLN A CA 1
ATOM 565 C C . GLN A 1 72 ? -8.495 -4.072 4.906 1.00 93.50 72 GLN A C 1
ATOM 567 O O . GLN A 1 72 ? -9.558 -3.502 5.120 1.00 93.50 72 GLN A O 1
ATOM 572 N N . TYR A 1 73 ? -8.429 -5.394 4.727 1.00 95.56 73 TYR A N 1
ATOM 573 C CA . TYR A 1 73 ? -9.597 -6.276 4.781 1.00 95.56 73 TYR A CA 1
ATOM 574 C C . TYR A 1 73 ? -9.759 -6.974 6.138 1.00 95.56 73 TYR A C 1
ATOM 576 O O . TYR A 1 73 ? -10.760 -7.648 6.374 1.00 95.56 73 TYR A O 1
ATOM 584 N N . ASP A 1 74 ? -8.792 -6.832 7.048 1.00 96.56 74 ASP A N 1
ATOM 585 C CA . ASP A 1 74 ? -8.879 -7.419 8.380 1.00 96.56 74 ASP A CA 1
ATOM 586 C C . ASP A 1 74 ? -9.758 -6.549 9.283 1.00 96.56 74 ASP A C 1
ATOM 588 O O . ASP A 1 74 ? -9.387 -5.432 9.653 1.00 96.56 74 ASP A O 1
ATOM 592 N N . ILE A 1 75 ? -10.908 -7.092 9.692 1.00 95.38 75 ILE A N 1
ATOM 593 C CA . ILE A 1 75 ? -11.873 -6.397 10.551 1.00 95.38 75 ILE A CA 1
ATOM 594 C C . ILE A 1 75 ? -11.234 -5.846 11.830 1.00 95.38 75 ILE A C 1
ATOM 596 O O . ILE A 1 75 ? -11.583 -4.756 12.270 1.00 95.38 75 ILE A O 1
ATOM 600 N N . ARG A 1 76 ? -10.237 -6.534 12.399 1.00 94.88 76 ARG A N 1
ATOM 601 C CA . ARG A 1 76 ? -9.546 -6.076 13.616 1.00 94.88 76 ARG A CA 1
ATOM 602 C C . ARG A 1 76 ? -8.786 -4.777 13.362 1.00 94.88 76 ARG A C 1
ATOM 604 O O . ARG A 1 76 ? -8.777 -3.889 14.210 1.00 94.88 76 ARG A O 1
ATOM 611 N N . HIS A 1 77 ? -8.159 -4.659 12.194 1.00 95.69 77 HIS A N 1
ATOM 612 C CA . HIS A 1 77 ? -7.444 -3.452 11.790 1.00 95.69 77 HIS A CA 1
ATOM 613 C C . HIS A 1 77 ? -8.415 -2.332 11.424 1.00 95.69 77 HIS A C 1
ATOM 615 O O . HIS A 1 77 ? -8.168 -1.192 11.801 1.00 95.69 77 HIS A O 1
ATOM 621 N N . LEU A 1 78 ? -9.544 -2.652 10.785 1.00 95.75 78 LEU A N 1
ATOM 622 C CA . LEU A 1 78 ? -10.588 -1.674 10.471 1.00 95.75 78 LEU A CA 1
ATOM 623 C C . LEU A 1 78 ? -11.197 -1.047 11.732 1.00 95.75 78 LEU A C 1
ATOM 625 O O . LEU A 1 78 ? -11.286 0.175 11.822 1.00 95.75 78 LEU A O 1
ATOM 629 N N . LEU A 1 79 ? -11.559 -1.859 12.730 1.00 94.81 79 LEU A N 1
ATOM 630 C CA . LEU A 1 79 ? -12.118 -1.358 13.993 1.00 94.81 79 LEU A CA 1
ATOM 631 C C . LEU A 1 79 ? -11.090 -0.521 14.771 1.00 94.81 79 LEU A C 1
ATOM 633 O O . LEU A 1 79 ? -11.425 0.528 15.320 1.00 94.81 79 LEU A O 1
ATOM 637 N N . ARG A 1 80 ? -9.818 -0.943 14.774 1.00 93.81 80 ARG A N 1
ATOM 638 C CA . ARG A 1 80 ? -8.723 -0.167 15.377 1.00 93.81 80 ARG A CA 1
ATOM 639 C C . ARG A 1 80 ? -8.467 1.145 14.643 1.00 93.81 80 ARG A C 1
ATOM 641 O O . ARG A 1 80 ? -8.262 2.154 15.304 1.00 93.81 80 ARG A O 1
ATOM 648 N N . ALA A 1 81 ? -8.500 1.142 13.312 1.00 94.44 81 ALA A N 1
ATOM 649 C CA . ALA A 1 81 ? -8.344 2.346 12.504 1.00 94.44 81 ALA A CA 1
ATOM 650 C C . ALA A 1 81 ? -9.489 3.329 12.765 1.00 94.44 81 ALA A C 1
ATOM 652 O O . ALA A 1 81 ? -9.225 4.499 13.011 1.00 94.44 81 ALA A O 1
ATOM 653 N N . GLY A 1 82 ? -10.737 2.849 12.811 1.00 93.38 82 GLY A N 1
ATOM 654 C CA . GLY A 1 82 ? -11.896 3.675 13.154 1.00 93.38 82 GLY A CA 1
ATOM 655 C C . GLY A 1 82 ? -11.770 4.323 14.534 1.00 93.38 82 GLY A C 1
ATOM 656 O O . GLY A 1 82 ? -12.035 5.514 14.674 1.00 93.38 82 GLY A O 1
ATOM 657 N N . ASN A 1 83 ? -11.298 3.573 15.534 1.00 93.00 83 ASN A N 1
ATOM 658 C CA . ASN A 1 83 ? -11.047 4.129 16.863 1.00 93.00 83 ASN A CA 1
ATOM 659 C C . ASN A 1 83 ? -9.890 5.144 16.869 1.00 93.00 83 ASN A C 1
ATOM 661 O O . ASN A 1 83 ? -10.018 6.230 17.426 1.00 93.00 83 ASN A O 1
ATOM 665 N N . ALA A 1 84 ? -8.773 4.821 16.212 1.00 92.81 84 ALA A N 1
ATOM 666 C CA . ALA A 1 84 ? -7.612 5.708 16.123 1.00 92.81 84 ALA A CA 1
ATOM 667 C C . ALA A 1 84 ? -7.928 7.015 15.379 1.00 92.81 84 ALA A C 1
ATOM 669 O O . ALA A 1 84 ? -7.426 8.068 15.752 1.00 92.81 84 ALA A O 1
ATOM 670 N N . MET A 1 85 ? -8.793 6.964 14.361 1.00 94.12 85 MET A N 1
ATOM 671 C CA . MET A 1 85 ? -9.288 8.144 13.648 1.00 94.12 85 MET A CA 1
ATOM 672 C C . MET A 1 85 ? -10.203 9.031 14.502 1.00 94.12 85 MET A C 1
ATOM 674 O O . MET A 1 85 ? -10.429 10.178 14.125 1.00 94.12 85 MET A O 1
ATOM 678 N N . ASN A 1 86 ? -10.725 8.518 15.620 1.00 93.06 86 ASN A N 1
ATOM 679 C CA . ASN A 1 86 ? -11.512 9.280 16.588 1.00 93.06 86 ASN A CA 1
ATOM 680 C C . ASN A 1 86 ? -10.770 9.478 17.923 1.00 93.06 86 ASN A C 1
ATOM 682 O O . ASN A 1 86 ? -11.389 9.498 18.990 1.00 93.06 86 ASN A O 1
ATOM 686 N N . ASP A 1 87 ? -9.438 9.572 17.870 1.00 90.88 87 ASP A N 1
ATOM 687 C CA . ASP A 1 87 ? -8.558 9.818 19.021 1.00 90.88 87 ASP A CA 1
ATOM 688 C C . ASP A 1 87 ? -8.738 8.822 20.184 1.00 90.88 87 ASP A C 1
ATOM 690 O O . ASP A 1 87 ? -8.489 9.149 21.341 1.00 90.88 87 ASP A O 1
ATOM 694 N N . GLY A 1 88 ? -9.189 7.597 19.897 1.00 87.25 88 GLY A N 1
ATOM 695 C CA . GLY A 1 88 ? -9.416 6.572 20.918 1.00 87.25 88 GLY A CA 1
ATOM 696 C C . GLY A 1 88 ? -10.759 6.664 21.653 1.00 87.25 88 GLY A C 1
ATOM 697 O O . GLY A 1 88 ? -11.027 5.819 22.503 1.00 87.25 88 GLY A O 1
ATOM 698 N N . ASN A 1 89 ? -11.630 7.622 21.313 1.00 84.88 89 ASN A N 1
ATOM 699 C CA . ASN A 1 89 ? -12.929 7.837 21.978 1.00 84.88 89 ASN A CA 1
ATOM 700 C C . ASN A 1 89 ? -14.035 6.850 21.542 1.00 84.88 89 ASN A C 1
ATOM 702 O O . ASN A 1 89 ? -15.213 7.032 21.863 1.00 84.88 89 ASN A O 1
ATOM 706 N N . GLY A 1 90 ? -13.676 5.834 20.763 1.00 85.31 90 GLY A N 1
ATOM 707 C CA . GLY A 1 90 ? -14.586 4.896 20.124 1.00 85.31 90 GLY A CA 1
ATOM 708 C C . GLY A 1 90 ? -15.274 5.459 18.883 1.00 85.31 90 GLY A C 1
ATOM 709 O O . GLY A 1 90 ? -15.372 6.666 18.699 1.00 85.31 90 GLY A O 1
ATOM 710 N N . PHE A 1 91 ? -15.748 4.603 17.985 1.00 89.75 91 PHE A N 1
ATOM 711 C CA . PHE A 1 91 ? -16.378 5.033 16.726 1.00 89.75 91 PHE A CA 1
ATOM 712 C C . PHE A 1 91 ? -17.905 4.876 16.754 1.00 89.75 91 PHE A C 1
ATOM 714 O O . PHE A 1 91 ? -18.491 4.173 17.583 1.00 89.75 91 PHE A O 1
ATOM 721 N N . ILE A 1 92 ? -18.586 5.533 15.813 1.00 90.81 92 ILE A N 1
ATOM 722 C CA . ILE A 1 92 ? -20.043 5.426 15.680 1.00 90.81 92 ILE A CA 1
ATOM 723 C C . ILE A 1 92 ? -20.425 3.961 15.414 1.00 90.81 92 ILE A C 1
ATOM 725 O O . ILE A 1 92 ? -19.952 3.348 14.464 1.00 90.81 92 ILE A O 1
ATOM 729 N N . GLY A 1 93 ? -21.308 3.408 16.249 1.00 90.31 93 GLY A N 1
ATOM 730 C CA . GLY A 1 93 ? -21.751 2.011 16.163 1.00 90.31 93 GLY A CA 1
ATOM 731 C C . GLY A 1 93 ? -20.958 1.034 17.034 1.00 90.31 93 GLY A C 1
ATOM 732 O O . GLY A 1 93 ? -21.406 -0.097 17.224 1.00 90.31 93 GLY A O 1
ATOM 733 N N . GLU A 1 94 ? -19.852 1.462 17.649 1.00 91.44 94 GLU A N 1
ATOM 734 C CA . GLU A 1 94 ? -19.049 0.604 18.523 1.00 91.44 94 GLU A CA 1
ATOM 735 C C . GLU A 1 94 ? -19.845 0.069 19.718 1.00 91.44 94 GLU A C 1
ATOM 737 O O . GLU A 1 94 ? -19.754 -1.112 20.030 1.00 91.44 94 GLU A O 1
ATOM 742 N N . GLY A 1 95 ? -20.683 0.894 20.358 1.00 88.94 95 GLY A N 1
ATOM 743 C CA . GLY A 1 95 ? -21.512 0.454 21.487 1.00 88.94 95 GLY A CA 1
ATOM 744 C C . GLY A 1 95 ? -22.493 -0.668 21.120 1.00 88.94 95 GLY A C 1
ATOM 745 O O . GLY A 1 95 ? -22.691 -1.601 21.898 1.00 88.94 95 GLY A O 1
ATOM 746 N N . LEU A 1 96 ? -23.061 -0.623 19.908 1.00 92.12 96 LEU A N 1
ATOM 747 C CA . LEU A 1 96 ? -23.907 -1.699 19.388 1.00 92.12 96 LEU A CA 1
ATOM 748 C C . LEU A 1 96 ? -23.079 -2.962 19.131 1.00 92.12 96 LEU A C 1
ATOM 750 O O . LEU A 1 96 ? -23.500 -4.055 19.506 1.00 92.12 96 LEU A O 1
ATOM 754 N N . LEU A 1 97 ? -21.893 -2.802 18.537 1.00 92.81 97 LEU A N 1
ATOM 755 C CA . LEU A 1 97 ? -20.971 -3.905 18.272 1.00 92.81 97 LEU A CA 1
ATOM 756 C C . LEU A 1 97 ? -20.522 -4.583 19.573 1.00 92.81 97 LEU A C 1
ATOM 758 O O . LEU A 1 97 ? -20.543 -5.804 19.665 1.00 92.81 97 LEU A O 1
ATOM 762 N N . ARG A 1 98 ? -20.186 -3.799 20.602 1.00 91.75 98 ARG A N 1
ATOM 763 C CA . ARG A 1 98 ? -19.829 -4.288 21.940 1.00 91.75 98 ARG A CA 1
ATOM 764 C C . ARG A 1 98 ? -20.961 -5.089 22.557 1.00 91.75 98 ARG A C 1
ATOM 766 O O . ARG A 1 98 ? -20.732 -6.204 23.003 1.00 91.75 98 ARG A O 1
ATOM 773 N N . LYS A 1 99 ? -22.190 -4.570 22.515 1.00 93.00 99 LYS A N 1
ATOM 774 C CA . LYS A 1 99 ? -23.360 -5.291 23.031 1.00 93.00 99 LYS A CA 1
ATOM 775 C C . LYS A 1 99 ? -23.610 -6.608 22.290 1.00 93.00 99 LYS A C 1
ATOM 777 O O . LYS A 1 99 ? -24.029 -7.576 22.912 1.00 93.00 99 LYS A O 1
ATOM 782 N N . LEU A 1 100 ? -23.373 -6.637 20.978 1.00 94.62 100 LEU A N 1
ATOM 783 C CA . LEU A 1 100 ? -23.562 -7.829 20.150 1.00 94.62 100 LEU A CA 1
ATOM 784 C C . LEU A 1 100 ? -22.462 -8.882 20.366 1.00 94.62 10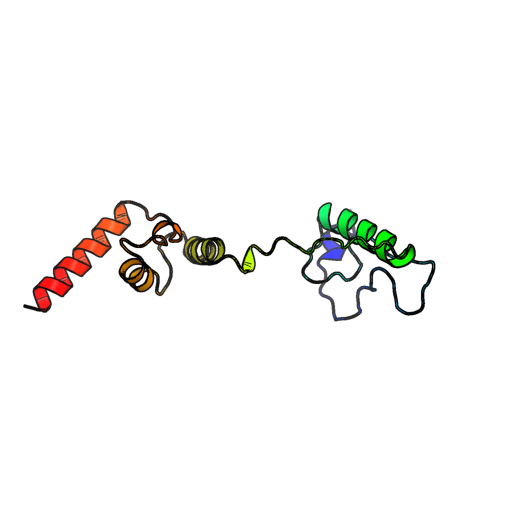0 LEU A C 1
ATOM 786 O O . LEU A 1 100 ? -22.746 -10.074 20.309 1.00 94.62 100 LEU A O 1
ATOM 790 N N . LEU A 1 101 ? -21.218 -8.445 20.580 1.00 95.00 101 LEU A N 1
ATOM 791 C CA . LEU A 1 101 ? -20.044 -9.319 20.671 1.00 95.00 101 LEU A CA 1
ATOM 792 C C . LEU A 1 101 ? -19.645 -9.679 22.110 1.00 95.00 101 LEU A C 1
ATOM 794 O O . LEU A 1 101 ? -18.797 -10.555 22.282 1.00 95.00 101 LEU A O 1
ATOM 798 N N . ALA A 1 102 ? -20.242 -9.047 23.123 1.00 93.38 102 ALA A N 1
ATOM 799 C CA . ALA A 1 102 ? -19.983 -9.333 24.533 1.00 93.38 102 ALA A CA 1
ATOM 800 C C . ALA A 1 102 ? -20.231 -10.813 24.871 1.00 93.38 102 ALA A C 1
ATOM 802 O O . ALA A 1 102 ? -21.292 -11.364 24.564 1.00 93.38 102 ALA A O 1
ATOM 803 N N . GLY A 1 103 ? -19.252 -11.461 25.506 1.00 92.56 103 GLY A N 1
ATOM 804 C CA . GLY A 1 103 ? -19.308 -12.874 25.885 1.00 92.56 103 GLY A CA 1
ATOM 805 C C . GLY A 1 103 ? -19.139 -13.853 24.718 1.00 92.56 103 GLY A C 1
ATOM 806 O O . GLY A 1 103 ? -19.332 -15.057 24.897 1.00 92.56 103 GLY A O 1
ATOM 807 N N . THR A 1 104 ? -18.799 -13.368 23.521 1.00 96.69 104 THR A N 1
ATOM 808 C CA . THR A 1 104 ? -18.570 -14.211 22.339 1.00 96.69 104 THR A CA 1
ATOM 809 C C . THR A 1 104 ? -17.079 -14.424 22.080 1.00 96.69 104 THR A C 1
ATOM 811 O O . THR A 1 104 ? -16.226 -13.699 22.583 1.00 96.69 104 THR A O 1
ATOM 814 N N . TYR A 1 105 ? -16.748 -15.385 21.210 1.00 95.88 105 TYR A N 1
ATOM 815 C CA . TYR A 1 105 ? -15.370 -15.600 20.744 1.00 95.88 105 TYR A CA 1
ATOM 816 C C . TYR A 1 105 ? -14.727 -14.332 20.153 1.00 95.88 105 TYR A C 1
ATOM 818 O O . TYR A 1 105 ? -13.516 -14.145 20.251 1.00 95.88 105 TYR A O 1
ATOM 826 N N . TYR A 1 106 ? -15.539 -13.465 19.545 1.00 95.62 106 TYR A N 1
ATOM 827 C CA . TYR A 1 106 ? -15.087 -12.277 18.831 1.00 95.62 106 TYR A CA 1
ATOM 828 C C . TYR A 1 106 ? -15.000 -11.026 19.705 1.00 95.62 106 TYR A C 1
ATOM 830 O O . TYR A 1 106 ? -14.711 -9.957 19.185 1.00 95.62 106 TYR A O 1
ATOM 838 N N . GLU A 1 107 ? -15.211 -11.111 21.015 1.00 92.38 107 GLU A N 1
ATOM 839 C CA . GLU A 1 107 ? -15.092 -9.945 21.901 1.00 92.38 107 GLU A CA 1
ATOM 840 C C . GLU A 1 107 ? -13.709 -9.270 21.798 1.00 92.38 107 GLU A C 1
ATOM 842 O O . GLU A 1 107 ? -13.589 -8.046 21.807 1.00 92.38 107 GLU A O 1
ATOM 847 N N . ASN A 1 108 ? -12.664 -10.070 21.572 1.00 92.12 108 ASN A N 1
ATOM 848 C CA . ASN A 1 108 ? -11.277 -9.626 21.437 1.00 92.12 108 ASN A CA 1
ATOM 849 C C . ASN A 1 108 ? -10.959 -8.832 20.155 1.00 92.12 108 ASN A C 1
ATOM 851 O O . ASN A 1 108 ? -9.843 -8.321 20.026 1.00 92.12 108 ASN A O 1
ATOM 855 N N . ILE A 1 109 ? -11.882 -8.750 19.187 1.00 93.81 109 ILE A N 1
ATOM 856 C CA . ILE A 1 109 ? -11.656 -7.967 17.961 1.00 93.81 109 ILE A CA 1
ATOM 857 C C . ILE A 1 109 ? -11.869 -6.472 18.190 1.00 93.81 109 ILE A C 1
ATOM 859 O O . ILE A 1 109 ? -11.397 -5.657 17.395 1.00 93.81 109 ILE A O 1
ATOM 863 N N . LEU A 1 110 ? -12.599 -6.120 19.249 1.00 92.81 110 LEU A N 1
ATOM 864 C CA . LEU A 1 110 ? -12.904 -4.744 19.599 1.00 92.81 110 LEU A CA 1
ATOM 865 C C . LEU A 1 110 ? -11.642 -4.039 20.120 1.00 92.81 110 LEU A C 1
ATOM 867 O O . LEU A 1 110 ? -10.814 -4.660 20.791 1.00 92.81 110 LEU A O 1
ATOM 871 N N . PRO A 1 111 ? -11.463 -2.743 19.818 1.00 88.94 111 PRO A N 1
ATOM 872 C CA . PRO A 1 111 ? -10.345 -1.985 20.362 1.00 88.94 111 PRO A CA 1
ATOM 873 C C . PRO A 1 111 ? -10.445 -1.909 21.899 1.00 88.94 111 PRO A C 1
ATOM 875 O O . PRO A 1 111 ? -11.556 -1.898 22.437 1.00 88.94 111 PRO A O 1
ATOM 878 N N . PRO A 1 112 ? -9.318 -1.868 22.630 1.00 81.75 112 PRO A N 1
ATOM 879 C CA . PRO A 1 112 ? -9.349 -1.627 24.069 1.00 81.75 112 PRO A CA 1
ATOM 880 C C . PRO A 1 112 ? -9.912 -0.228 24.347 1.00 81.75 112 PRO A C 1
ATOM 882 O O . PRO A 1 112 ? -9.750 0.678 23.527 1.00 81.75 112 PRO A O 1
ATOM 885 N N . ARG A 1 113 ? -10.584 -0.069 25.487 1.00 73.06 113 ARG A N 1
ATOM 886 C CA . ARG A 1 113 ? -11.133 1.208 25.946 1.00 73.06 113 ARG A CA 1
ATOM 887 C C . ARG A 1 113 ? -10.402 1.633 27.217 1.00 73.06 113 ARG A C 1
ATOM 889 O O . ARG A 1 113 ? -10.020 0.771 28.004 1.00 73.06 113 ARG A O 1
ATOM 896 N N . ASP A 1 114 ? -10.210 2.932 27.408 1.00 66.06 114 ASP A N 1
ATOM 897 C CA . ASP A 1 114 ? -9.659 3.456 28.658 1.00 66.06 114 ASP A CA 1
ATOM 898 C C . ASP A 1 114 ? -10.710 3.365 29.783 1.00 66.06 114 ASP A C 1
ATOM 900 O O . ASP A 1 114 ? -11.904 3.576 29.557 1.00 66.06 114 ASP A O 1
ATOM 904 N N . GLU A 1 115 ? -10.276 3.088 31.018 1.00 54.31 115 GLU A N 1
ATOM 905 C CA . GLU A 1 115 ? -11.153 2.848 32.185 1.00 54.31 115 GLU A CA 1
ATOM 906 C C . GLU A 1 115 ? -12.126 4.011 32.487 1.00 54.31 115 GLU A C 1
ATOM 908 O O . GLU A 1 115 ? -13.207 3.823 33.052 1.00 54.31 115 GLU A O 1
ATOM 913 N N . ALA A 1 116 ? -11.785 5.241 32.087 1.00 53.53 116 ALA A N 1
ATOM 914 C CA . ALA A 1 116 ? -12.643 6.419 32.256 1.00 53.53 116 ALA A CA 1
ATOM 915 C C . ALA A 1 116 ? -13.973 6.314 31.482 1.00 53.53 116 ALA A C 1
ATOM 917 O O . ALA A 1 116 ? -14.964 6.971 31.811 1.00 53.53 116 ALA A O 1
ATOM 918 N N . ASP A 1 117 ? -13.985 5.479 30.454 1.00 55.97 117 ASP A N 1
ATOM 919 C CA . ASP A 1 117 ? -14.965 5.486 29.385 1.00 55.97 117 ASP A CA 1
ATOM 920 C C . ASP A 1 117 ? -15.963 4.313 29.521 1.00 55.97 117 ASP A C 1
ATOM 922 O O . ASP A 1 117 ? -17.129 4.419 29.123 1.00 55.97 117 ASP A O 1
ATOM 926 N N . GLU A 1 118 ? -15.547 3.236 30.200 1.00 57.28 118 GLU A N 1
ATOM 927 C CA . GLU A 1 118 ? -16.423 2.173 30.721 1.00 57.28 118 GLU A CA 1
ATOM 928 C C . GLU A 1 118 ? -17.417 2.724 31.757 1.00 57.28 118 GLU A C 1
ATOM 930 O O . GLU A 1 118 ? -18.626 2.514 31.639 1.00 57.28 118 GLU A O 1
ATOM 935 N N . ASN A 1 119 ? -16.940 3.564 32.683 1.00 52.19 119 ASN A N 1
ATOM 936 C CA . ASN A 1 119 ? -17.760 4.160 33.745 1.00 52.19 119 ASN A CA 1
ATOM 937 C C . ASN A 1 119 ? -18.936 5.014 33.215 1.00 52.19 119 ASN A C 1
ATOM 939 O O . ASN A 1 119 ? -20.021 5.041 33.804 1.00 52.19 119 ASN A O 1
ATOM 943 N N . LYS A 1 120 ? -18.758 5.705 32.079 1.00 57.22 120 LYS A N 1
ATOM 944 C CA . LYS A 1 120 ? -19.831 6.478 31.419 1.00 57.22 120 LYS A CA 1
ATOM 945 C C . LYS A 1 120 ? -20.861 5.586 30.726 1.00 57.22 120 LYS A C 1
ATOM 947 O O . LYS A 1 120 ? -22.049 5.913 30.731 1.00 57.22 120 LYS A O 1
ATOM 952 N N . ALA A 1 121 ? -20.418 4.488 30.116 1.00 58.44 121 ALA A N 1
ATOM 953 C CA . ALA A 1 121 ? -21.305 3.555 29.426 1.00 58.44 121 ALA A CA 1
ATOM 954 C C . ALA A 1 121 ? -22.199 2.795 30.417 1.00 58.44 121 ALA A C 1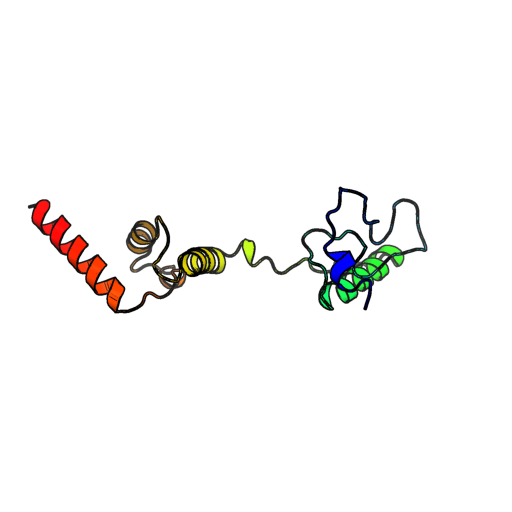
ATOM 956 O O . ALA A 1 121 ? -23.405 2.681 30.182 1.00 58.44 121 ALA A O 1
ATOM 957 N N . ASP A 1 122 ? -21.641 2.380 31.556 1.00 58.72 122 ASP A N 1
ATOM 958 C CA . ASP A 1 122 ? -22.384 1.710 32.628 1.00 58.72 122 ASP A CA 1
ATOM 959 C C . ASP A 1 122 ? -23.417 2.634 33.283 1.00 58.72 122 ASP A C 1
ATOM 961 O O . ASP A 1 122 ? -24.554 2.224 33.530 1.00 58.72 122 ASP A O 1
ATOM 965 N N . SER A 1 123 ? -23.072 3.912 33.477 1.00 55.88 123 SER A N 1
ATOM 966 C CA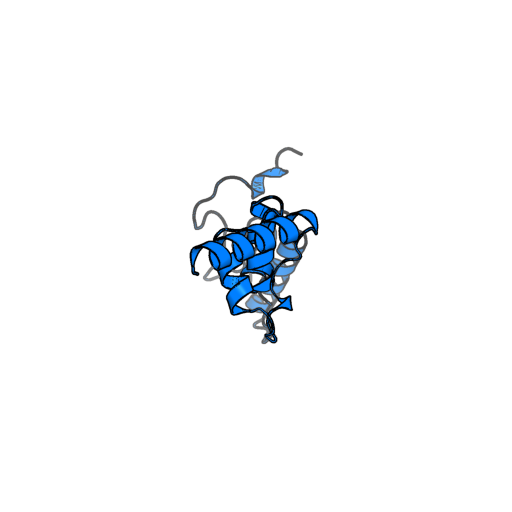 . SER A 1 123 ? -23.999 4.946 33.953 1.00 55.88 123 SER A CA 1
ATOM 967 C C . SER A 1 123 ? -25.203 5.124 33.017 1.00 55.88 123 SER A C 1
ATOM 969 O O . SER A 1 123 ? -26.351 5.138 33.471 1.00 55.88 123 SER A O 1
ATOM 971 N N . PHE A 1 124 ? -24.968 5.208 31.705 1.00 6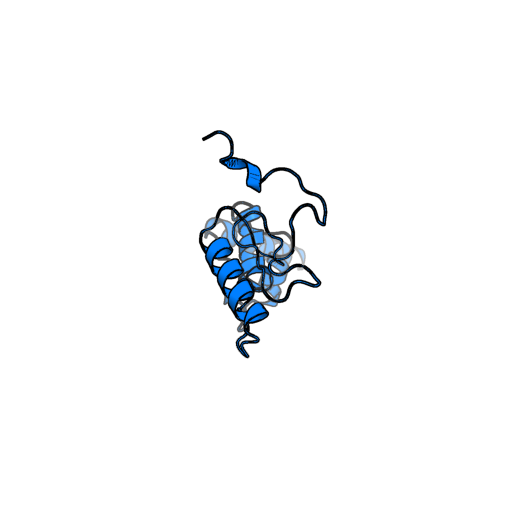3.53 124 PHE A N 1
ATOM 972 C CA . PHE A 1 124 ? -26.045 5.336 30.720 1.00 63.53 124 PHE A CA 1
ATOM 973 C C . PHE A 1 124 ? -26.893 4.056 30.620 1.00 63.53 124 PHE A C 1
ATOM 975 O O . PHE A 1 124 ? -28.117 4.114 30.462 1.00 63.53 124 PHE A O 1
ATOM 982 N N . HIS A 1 125 ? -26.276 2.883 30.769 1.00 60.28 125 HIS A N 1
ATOM 983 C CA . HIS A 1 125 ? -26.989 1.608 30.796 1.00 60.28 125 HIS A CA 1
ATOM 984 C C . HIS A 1 125 ? -27.866 1.462 32.053 1.00 60.28 125 HIS A C 1
ATOM 986 O O . HIS A 1 125 ? -29.021 1.043 31.958 1.00 60.28 125 HIS A O 1
ATOM 992 N N . GLN A 1 126 ? -27.376 1.871 33.227 1.00 58.88 126 GLN A N 1
ATOM 993 C CA . GLN A 1 126 ? -28.188 1.935 34.448 1.00 58.88 126 GLN A CA 1
ATOM 994 C C . GLN A 1 126 ? -29.343 2.932 34.316 1.00 58.88 126 GLN A C 1
ATOM 996 O O . GLN A 1 126 ? -30.469 2.620 34.705 1.00 58.88 126 GLN A O 1
ATOM 1001 N N . PHE A 1 127 ? -29.093 4.100 33.7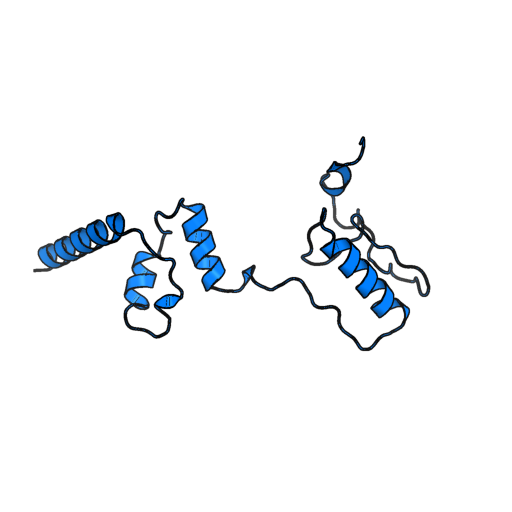22 1.00 68.62 127 PHE A N 1
ATOM 1002 C CA . PHE A 1 127 ? -30.117 5.119 33.496 1.00 68.62 127 PHE A CA 1
ATOM 1003 C C . PHE A 1 127 ? -31.230 4.628 32.556 1.00 68.62 127 PHE A C 1
ATOM 1005 O O . PHE A 1 127 ? -32.415 4.770 32.855 1.00 68.62 127 PHE A O 1
ATOM 1012 N N . THR A 1 128 ? -30.871 3.972 31.450 1.00 66.88 128 THR A N 1
ATOM 1013 C CA . THR A 1 128 ? -31.854 3.397 30.514 1.00 66.88 128 THR A CA 1
ATOM 1014 C C . THR A 1 128 ? -32.645 2.236 31.125 1.00 66.88 128 THR A C 1
ATOM 1016 O O . THR A 1 128 ? -33.845 2.123 30.871 1.00 66.88 128 THR A O 1
ATOM 1019 N N . GLN A 1 129 ? -32.034 1.419 31.991 1.00 65.00 129 GLN A N 1
ATOM 1020 C CA . GLN A 1 129 ? -32.756 0.397 32.760 1.00 65.00 129 GLN A CA 1
ATOM 1021 C C . GLN A 1 129 ? -33.686 0.982 33.832 1.00 65.00 129 GLN A C 1
ATOM 1023 O O . GLN A 1 129 ? -34.734 0.394 34.099 1.00 65.00 129 GLN A O 1
ATOM 1028 N N . GLN A 1 130 ? -33.335 2.121 34.435 1.00 62.53 130 GLN A N 1
ATOM 1029 C CA . GLN A 1 130 ? -34.205 2.827 35.381 1.00 62.53 130 GLN A CA 1
ATOM 1030 C C . GLN A 1 130 ? -35.438 3.434 34.705 1.00 62.53 130 GLN A C 1
ATOM 1032 O O . GLN A 1 130 ? -36.509 3.396 35.293 1.00 62.53 130 GLN A O 1
ATOM 1037 N N . ILE A 1 131 ? -35.306 3.953 33.482 1.00 67.38 131 ILE A N 1
ATOM 1038 C CA . ILE A 1 131 ? -36.427 4.548 32.730 1.00 67.38 131 ILE A CA 1
ATOM 1039 C C . ILE A 1 131 ? -37.380 3.485 32.154 1.00 67.38 131 ILE A C 1
ATOM 1041 O O . ILE A 1 131 ? -38.546 3.767 31.899 1.00 67.38 131 ILE A O 1
ATOM 1045 N N . SER A 1 132 ? -36.895 2.259 31.942 1.00 56.81 132 SER A N 1
ATOM 1046 C CA . SER A 1 132 ? -37.685 1.139 31.413 1.00 56.81 132 SER A CA 1
ATOM 1047 C C . SER A 1 132 ? -38.512 0.378 32.472 1.00 56.81 132 SER A C 1
ATOM 1049 O O . SER A 1 132 ? -39.152 -0.615 32.113 1.00 56.81 132 SER A O 1
ATOM 1051 N N . LYS A 1 133 ? -38.485 0.788 33.748 1.00 44.94 133 LYS A N 1
ATOM 1052 C CA . LYS A 1 133 ? -39.357 0.282 34.826 1.00 44.94 133 LYS A CA 1
ATOM 1053 C C . LYS A 1 133 ? -40.471 1.273 35.130 1.00 44.94 133 LYS A C 1
ATOM 1055 O O . LYS A 1 133 ? -41.586 0.788 35.412 1.00 44.94 133 LYS A O 1
#